Protein AF-A0A327KZZ5-F1 (afdb_monomer_lite)

Secondary structure (DSSP, 8-state):
-EEEE--GGGHHHHHHHHHHHTT----S----EEEEE--HHHHHHHHH-TTSS--SS-EEEEEE-SSS-EEEEEEE-TTT-EEEEEEEEEEEE--TTS--EEEEEEEE-TTSSSS-SEEEEETTB--HHHHHHHHHTT-SSHHHHHHHH--STT-EEEEEEEE-

Foldseek 3Di:
DDDDEDAPVQVVQDLQLVCVLVVHDDPDHHQFKAKDFDDDVLVVQCVQAVQFAFDPDKDFYWDDYPDPDIDGSGIHGRRFKGKKKKKKAWAWDDDPPDDIKIKIKIAIDPNPDPDHRMFIDIPVRHRVVVCVVCVSNVDPDPQVVCCVAPVDHVDMGTIMMMGD

Sequence (164 aa):
MILSFSVPEMRPMIEAGLRQMRGEPGDVRVKRQTIRARGPIAERLLAWDPVGQTIPYDLSLWWKSRTAERAKLGDVPRAAVRVSPIEIWHTTVQDPGAPPRQILRIDGSRGWRAGDAMLFWSSRNRGAAFEAEVKADGFDTVAAFRDYFVPNPGDRFDGILYRW

Radius of gyration: 16.5 Å; chains: 1; bounding box: 37×34×48 Å

pLDDT: mean 82.48, std 9.01, range [51.62, 93.44]

Structure (mmCIF, N/CA/C/O backbone):
data_AF-A0A327KZZ5-F1
#
_entry.id   AF-A0A327KZZ5-F1
#
loop_
_atom_site.group_PDB
_atom_site.id
_atom_site.type_symbol
_atom_site.label_atom_id
_atom_site.label_alt_id
_atom_site.label_comp_id
_atom_site.label_asym_id
_atom_site.label_entity_id
_atom_site.label_seq_id
_atom_site.pdbx_PDB_ins_code
_atom_site.Cartn_x
_atom_site.Cartn_y
_atom_site.Cartn_z
_atom_site.occupancy
_atom_site.B_iso_or_equiv
_atom_site.auth_seq_id
_atom_site.auth_comp_id
_atom_site.auth_asym_id
_atom_site.auth_atom_id
_atom_site.pdbx_PDB_model_num
ATOM 1 N N . MET A 1 1 ? 8.339 -13.254 -8.719 1.00 51.88 1 MET A N 1
ATOM 2 C CA . MET A 1 1 ? 6.862 -13.135 -8.762 1.00 51.88 1 MET A CA 1
ATOM 3 C C . MET A 1 1 ? 6.427 -12.123 -7.717 1.00 51.88 1 MET A C 1
ATOM 5 O O . MET A 1 1 ? 6.493 -12.466 -6.545 1.00 51.88 1 MET A O 1
ATOM 9 N N . ILE A 1 2 ? 5.999 -10.915 -8.104 1.00 51.62 2 ILE A N 1
ATOM 10 C CA . ILE A 1 2 ? 5.352 -9.965 -7.182 1.00 51.62 2 ILE A CA 1
ATOM 11 C C . ILE A 1 2 ? 4.063 -9.419 -7.816 1.00 51.62 2 ILE A C 1
ATOM 13 O O . ILE A 1 2 ? 4.032 -8.451 -8.553 1.00 51.62 2 ILE A O 1
ATOM 17 N N . LEU A 1 3 ? 2.994 -10.171 -7.560 1.00 56.50 3 LEU A N 1
ATOM 18 C CA . LEU A 1 3 ? 1.704 -9.752 -7.018 1.00 56.50 3 LEU A CA 1
ATOM 19 C C . LEU A 1 3 ? 1.137 -8.323 -7.312 1.00 56.50 3 LEU A C 1
ATOM 21 O O . LEU A 1 3 ? 1.654 -7.313 -6.832 1.00 56.50 3 LEU A O 1
ATOM 25 N N . SER A 1 4 ? -0.101 -8.271 -7.807 1.00 54.94 4 SER A N 1
ATOM 26 C CA . SER A 1 4 ? -1.049 -7.150 -7.674 1.00 54.94 4 SER A CA 1
ATOM 27 C C . SER A 1 4 ? -2.407 -7.690 -7.223 1.00 54.94 4 SER A C 1
ATOM 29 O O . SER A 1 4 ? -2.928 -8.585 -7.872 1.00 54.94 4 SER A O 1
ATOM 31 N N . PHE A 1 5 ? -2.954 -7.184 -6.111 1.00 61.84 5 PHE A N 1
ATOM 32 C CA . PHE A 1 5 ? -4.365 -7.377 -5.759 1.00 61.84 5 PHE A CA 1
ATOM 33 C C . PHE A 1 5 ? -5.060 -6.084 -6.099 1.00 61.84 5 PHE A C 1
ATOM 35 O O . PHE A 1 5 ? -4.835 -5.074 -5.430 1.00 61.84 5 PHE A O 1
ATOM 42 N N . SER A 1 6 ? -5.867 -6.084 -7.142 1.00 61.91 6 SER A N 1
ATOM 43 C CA . SER A 1 6 ? -6.685 -4.919 -7.417 1.00 61.91 6 SER A CA 1
ATOM 44 C C . SER A 1 6 ? -7.965 -5.340 -8.119 1.00 61.91 6 SER A C 1
ATOM 46 O O . SER A 1 6 ? -8.013 -6.344 -8.830 1.00 61.91 6 SER A O 1
ATOM 48 N N . VAL A 1 7 ? -9.031 -4.610 -7.826 1.00 71.38 7 VAL A N 1
ATOM 49 C CA . VAL A 1 7 ? -10.318 -4.745 -8.507 1.00 71.38 7 VAL A CA 1
ATOM 50 C C . VAL A 1 7 ? -10.150 -4.355 -9.984 1.00 71.38 7 VAL A C 1
ATOM 52 O O . VAL A 1 7 ? -9.286 -3.518 -10.251 1.00 71.38 7 VAL A O 1
ATOM 55 N N . PRO A 1 8 ? -10.880 -4.967 -10.939 1.00 77.62 8 PRO A N 1
ATOM 56 C CA . PRO A 1 8 ? -10.712 -4.774 -12.392 1.00 77.62 8 PRO A CA 1
ATOM 57 C C . PRO A 1 8 ? -10.447 -3.333 -12.847 1.00 77.62 8 PRO A C 1
ATOM 59 O O . PRO A 1 8 ? -9.600 -3.091 -13.706 1.00 77.62 8 PRO A O 1
ATOM 62 N N . GLU A 1 9 ? -11.098 -2.374 -12.202 1.00 80.25 9 GLU A N 1
ATOM 63 C CA . GLU A 1 9 ? -11.049 -0.938 -12.470 1.00 80.25 9 GLU A CA 1
ATOM 64 C C . GLU A 1 9 ? -9.647 -0.336 -12.274 1.00 80.25 9 GLU A C 1
ATOM 66 O O . GLU A 1 9 ? -9.313 0.683 -12.874 1.00 80.25 9 GLU A O 1
ATOM 71 N N . MET A 1 10 ? -8.788 -0.965 -11.467 1.00 81.75 10 MET A N 1
ATOM 72 C CA . MET A 1 10 ? -7.422 -0.490 -11.233 1.00 81.75 10 MET A CA 1
ATOM 73 C C . MET A 1 10 ? -6.408 -0.978 -12.266 1.00 81.75 10 MET A C 1
ATOM 75 O O . MET A 1 10 ? -5.288 -0.462 -12.294 1.00 81.75 10 MET A O 1
ATOM 79 N N . ARG A 1 11 ? -6.758 -1.957 -13.110 1.00 84.44 11 ARG A N 1
ATOM 80 C CA . ARG A 1 11 ? -5.824 -2.514 -14.098 1.00 84.44 11 ARG A CA 1
ATOM 81 C C . ARG A 1 11 ? -5.240 -1.436 -15.023 1.00 84.44 11 ARG A C 1
ATOM 83 O O . ARG A 1 11 ? -4.010 -1.371 -15.095 1.00 84.44 11 ARG A O 1
ATOM 90 N N . PRO A 1 12 ? -6.043 -0.539 -15.631 1.00 86.62 12 PRO A N 1
ATOM 91 C CA . PRO A 1 12 ? -5.506 0.503 -16.506 1.00 86.62 12 PRO A CA 1
ATOM 92 C C . PRO A 1 12 ? -4.557 1.465 -15.777 1.00 86.62 12 PRO A C 1
ATOM 94 O O . PRO A 1 12 ? -3.547 1.878 -16.339 1.00 86.62 12 PRO A O 1
ATOM 97 N N . MET A 1 13 ? -4.823 1.781 -14.502 1.00 87.81 13 MET A N 1
ATOM 98 C CA . MET A 1 13 ? -3.965 2.668 -13.699 1.00 87.81 13 MET A CA 1
ATOM 99 C C . MET A 1 13 ? -2.592 2.047 -13.411 1.00 87.81 13 MET A C 1
ATOM 101 O O . MET A 1 13 ? -1.588 2.761 -13.341 1.00 87.81 13 MET A O 1
ATOM 105 N N . ILE A 1 14 ? -2.536 0.725 -13.227 1.00 86.62 14 ILE A N 1
ATOM 106 C CA . ILE A 1 14 ? -1.279 -0.004 -13.015 1.00 86.62 14 ILE A CA 1
ATOM 107 C C . ILE A 1 14 ? -0.485 -0.092 -14.318 1.00 86.62 14 ILE A C 1
ATOM 109 O O . ILE A 1 14 ? 0.719 0.163 -14.323 1.00 86.62 14 ILE A O 1
ATOM 113 N N . GLU A 1 15 ? -1.152 -0.423 -15.425 1.00 87.56 15 GLU A N 1
ATOM 114 C CA . GLU A 1 15 ? -0.530 -0.471 -16.752 1.00 87.56 15 GLU A CA 1
ATOM 115 C C . GLU A 1 15 ? 0.033 0.906 -17.144 1.00 87.56 15 GLU A C 1
ATOM 117 O O . GLU A 1 15 ? 1.183 1.000 -17.574 1.00 87.56 15 GLU A O 1
ATOM 122 N N . ALA A 1 16 ? -0.711 1.988 -16.891 1.00 88.81 16 ALA A N 1
ATOM 123 C CA . ALA A 1 16 ? -0.229 3.356 -17.082 1.00 88.81 16 ALA A CA 1
ATOM 124 C C . ALA A 1 16 ? 0.986 3.680 -16.191 1.00 88.81 16 ALA A C 1
ATOM 126 O O . ALA A 1 16 ? 1.953 4.277 -16.662 1.00 88.81 16 ALA A O 1
ATOM 127 N N . GLY A 1 17 ? 0.990 3.229 -14.929 1.00 87.75 17 GLY A N 1
ATOM 128 C CA . GLY A 1 17 ? 2.141 3.374 -14.032 1.00 87.75 17 GLY A CA 1
ATOM 129 C C . GLY A 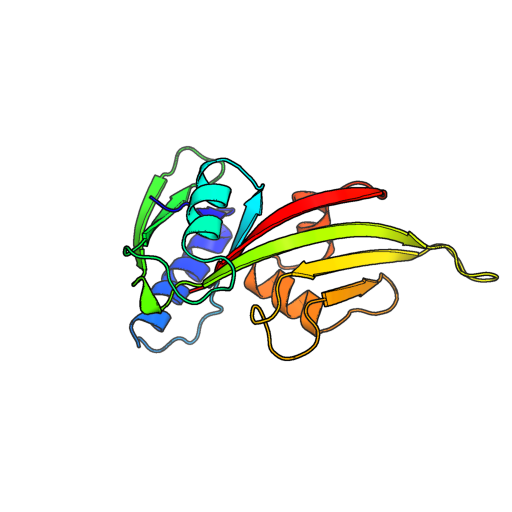1 17 ? 3.405 2.690 -14.560 1.00 87.75 17 GLY A C 1
ATOM 130 O O . GLY A 1 17 ? 4.485 3.278 -14.516 1.00 87.75 17 GLY A O 1
ATOM 131 N N . LEU A 1 18 ? 3.274 1.483 -15.123 1.00 87.38 18 LEU A N 1
ATOM 132 C CA . LEU A 1 18 ? 4.388 0.763 -15.750 1.00 87.38 18 LEU A CA 1
ATOM 133 C C . LEU A 1 18 ? 4.922 1.470 -17.001 1.00 87.38 18 LEU A C 1
ATOM 135 O O . LEU A 1 18 ? 6.136 1.544 -17.181 1.00 87.38 18 LEU A O 1
ATOM 139 N N . ARG A 1 19 ? 4.035 1.983 -17.860 1.00 89.06 19 ARG A N 1
ATOM 140 C CA . ARG A 1 19 ? 4.421 2.751 -19.055 1.00 89.06 19 ARG A CA 1
ATOM 141 C C . ARG A 1 19 ? 5.179 4.018 -18.669 1.00 89.06 19 ARG A C 1
ATOM 143 O O . ARG A 1 19 ? 6.263 4.278 -19.184 1.00 89.06 19 ARG A O 1
ATOM 150 N N . GLN A 1 20 ? 4.669 4.754 -17.684 1.00 88.69 20 GLN A N 1
ATOM 151 C CA . GLN A 1 20 ? 5.310 5.978 -17.217 1.00 88.69 20 GLN A CA 1
ATOM 152 C C . GLN A 1 20 ? 6.678 5.722 -16.571 1.00 88.69 20 GLN A C 1
ATOM 154 O O . GLN A 1 20 ? 7.614 6.485 -16.795 1.00 88.69 20 GLN A O 1
ATOM 159 N N . MET A 1 21 ? 6.832 4.628 -15.818 1.00 86.69 21 MET A N 1
ATOM 160 C CA . MET A 1 21 ? 8.133 4.196 -15.288 1.00 86.69 21 MET A CA 1
ATOM 161 C C . MET A 1 21 ? 9.163 3.949 -16.408 1.00 86.69 21 MET A C 1
ATOM 163 O O . MET A 1 21 ? 10.357 4.146 -16.202 1.00 86.69 21 MET A O 1
ATOM 167 N N . ARG A 1 22 ? 8.713 3.557 -17.607 1.00 86.94 22 ARG A N 1
ATOM 168 C CA . ARG A 1 22 ? 9.559 3.369 -18.800 1.00 86.94 22 ARG A CA 1
ATOM 169 C C . ARG A 1 22 ? 9.815 4.662 -19.583 1.00 86.94 22 ARG A C 1
ATOM 171 O O . ARG A 1 22 ? 10.439 4.610 -20.637 1.00 86.94 22 ARG A O 1
ATOM 178 N N . GLY A 1 23 ? 9.356 5.806 -19.078 1.00 87.38 23 GLY A N 1
ATOM 179 C CA . GLY A 1 23 ? 9.533 7.110 -19.716 1.00 87.38 23 GLY A CA 1
ATOM 180 C C . GLY A 1 23 ? 8.477 7.445 -20.769 1.00 87.38 23 GLY A C 1
ATOM 181 O O . GLY A 1 23 ? 8.633 8.433 -21.481 1.00 87.38 23 GLY A O 1
ATOM 182 N N . GLU A 1 24 ? 7.401 6.661 -20.877 1.00 89.19 24 GLU A N 1
ATOM 183 C CA . GLU A 1 24 ? 6.292 7.016 -21.760 1.00 89.19 24 GLU A CA 1
ATOM 184 C C . GLU A 1 24 ? 5.480 8.186 -21.167 1.00 89.19 24 GLU A C 1
ATOM 186 O O . GLU A 1 24 ? 5.257 8.232 -19.950 1.00 89.19 24 GLU A O 1
ATOM 191 N N . PRO A 1 25 ? 5.017 9.138 -21.998 1.00 81.25 25 PRO A N 1
ATOM 192 C CA . PRO A 1 25 ? 4.159 10.225 -21.541 1.00 81.25 25 PRO A CA 1
ATOM 193 C C . PRO A 1 25 ? 2.840 9.679 -20.982 1.00 81.25 25 PRO A C 1
ATOM 195 O O . PRO A 1 25 ? 2.301 8.689 -21.478 1.00 81.25 25 PRO A O 1
ATOM 198 N N . GLY A 1 26 ? 2.325 10.334 -19.940 1.00 75.69 26 GLY A N 1
ATOM 199 C CA . GLY A 1 26 ? 1.107 9.915 -19.253 1.00 75.69 26 GLY A CA 1
ATOM 200 C C . GLY A 1 26 ? 0.207 11.095 -18.910 1.00 75.69 26 GLY A C 1
ATOM 201 O O . GLY A 1 26 ? 0.608 12.000 -18.183 1.00 75.69 26 GLY A O 1
ATOM 202 N N . ASP A 1 27 ? -1.016 11.038 -19.422 1.00 74.94 27 ASP A N 1
ATOM 203 C CA . ASP A 1 27 ? -2.163 11.915 -19.163 1.00 74.94 27 ASP A CA 1
ATOM 204 C C . ASP A 1 27 ? -3.195 11.268 -18.215 1.00 74.94 27 ASP A C 1
ATOM 206 O O . ASP A 1 27 ? -4.187 11.887 -17.830 1.00 74.94 27 ASP A O 1
ATOM 210 N N . VAL A 1 28 ? -2.943 10.026 -17.791 1.00 80.00 28 VAL A N 1
ATOM 211 C CA . VAL A 1 28 ? -3.851 9.223 -16.963 1.00 80.00 28 VAL A CA 1
ATOM 212 C C . VAL A 1 28 ? -3.337 9.113 -15.526 1.00 80.00 28 VAL A C 1
ATOM 214 O O . VAL A 1 28 ? -2.134 9.048 -15.271 1.00 80.00 28 VAL A O 1
ATOM 217 N N . ARG A 1 29 ? -4.263 9.035 -14.561 1.00 83.38 29 ARG A N 1
ATOM 218 C CA . ARG A 1 29 ? -3.965 8.657 -13.169 1.00 83.38 29 ARG A CA 1
ATOM 219 C C . ARG A 1 29 ? -3.230 7.311 -13.132 1.00 83.38 29 ARG A C 1
ATOM 221 O O . ARG A 1 29 ? -3.685 6.334 -13.721 1.00 83.38 29 ARG A O 1
ATOM 228 N N . VAL A 1 30 ? -2.141 7.244 -12.368 1.00 87.56 30 VAL A N 1
ATOM 229 C CA . VAL A 1 30 ? -1.311 6.037 -12.239 1.00 87.56 30 VAL A CA 1
ATOM 230 C C . VAL A 1 30 ? -1.336 5.461 -10.827 1.00 87.56 30 VAL A C 1
ATOM 232 O O . VAL A 1 30 ? -1.336 6.199 -9.842 1.00 87.56 30 VAL A O 1
ATOM 235 N N . LYS A 1 31 ? -1.299 4.129 -10.732 1.00 86.50 31 LYS A N 1
ATOM 236 C CA . LYS A 1 31 ? -1.056 3.387 -9.488 1.00 86.50 31 LYS A CA 1
ATOM 237 C C . LYS A 1 31 ? 0.356 2.813 -9.537 1.00 86.50 31 LYS A C 1
ATOM 239 O O . LYS A 1 31 ? 0.673 2.002 -10.402 1.00 86.50 31 LYS A O 1
ATOM 244 N N . ARG A 1 32 ? 1.190 3.250 -8.595 1.00 84.94 32 ARG A N 1
ATOM 245 C CA . ARG A 1 32 ? 2.628 2.933 -8.512 1.00 84.94 32 ARG A CA 1
ATOM 246 C C . ARG A 1 32 ? 3.025 2.228 -7.224 1.00 84.94 32 ARG A C 1
ATOM 248 O O . ARG A 1 32 ? 4.199 2.110 -6.893 1.00 84.94 32 ARG A O 1
ATOM 255 N N . GLN A 1 33 ? 2.032 1.826 -6.445 1.00 85.38 33 GLN A N 1
ATOM 256 C CA . GLN A 1 33 ? 2.272 1.204 -5.163 1.00 85.38 33 GLN A CA 1
ATOM 257 C C . GLN A 1 33 ? 1.191 0.204 -4.794 1.00 85.38 33 GLN A C 1
ATOM 259 O O . GLN A 1 33 ? 0.079 0.253 -5.325 1.00 85.38 33 GLN A O 1
ATOM 264 N N . THR A 1 34 ? 1.530 -0.712 -3.892 1.00 83.75 34 THR A N 1
ATOM 265 C CA . THR A 1 34 ? 0.590 -1.666 -3.302 1.00 83.75 34 THR A CA 1
ATOM 266 C C . THR A 1 34 ? 0.959 -1.982 -1.860 1.00 83.75 34 THR A C 1
ATOM 268 O O . THR A 1 34 ? 2.133 -2.183 -1.551 1.00 83.75 34 THR A O 1
ATOM 271 N N . ILE A 1 35 ? -0.046 -2.067 -0.991 1.00 85.62 35 ILE A N 1
ATOM 272 C CA . ILE A 1 35 ? 0.109 -2.546 0.385 1.00 85.62 35 ILE A CA 1
ATOM 273 C C . ILE A 1 35 ? -0.209 -4.041 0.469 1.00 85.62 35 ILE A C 1
ATOM 275 O O . ILE A 1 35 ? -1.154 -4.534 -0.153 1.00 85.62 35 ILE A O 1
ATOM 279 N N . ARG A 1 36 ? 0.579 -4.779 1.257 1.00 82.75 36 ARG A N 1
ATOM 280 C CA . ARG A 1 36 ? 0.363 -6.204 1.532 1.00 82.75 36 ARG A CA 1
ATOM 281 C C . ARG A 1 36 ? 0.515 -6.558 2.985 1.00 82.75 36 ARG A C 1
ATOM 283 O O . ARG A 1 36 ? 1.375 -6.007 3.653 1.00 82.75 36 ARG A O 1
ATOM 290 N N . ALA A 1 37 ? -0.252 -7.560 3.406 1.00 86.19 37 ALA A N 1
ATOM 291 C CA . ALA A 1 37 ? -0.079 -8.173 4.710 1.00 86.19 37 ALA A CA 1
ATOM 292 C C . ALA A 1 37 ? 1.330 -8.758 4.822 1.00 86.19 37 ALA A C 1
ATOM 294 O O . ALA A 1 37 ? 1.870 -9.321 3.857 1.00 86.19 37 ALA A O 1
ATOM 295 N N . ARG A 1 38 ? 1.911 -8.619 6.009 1.00 86.69 38 ARG A N 1
ATOM 296 C CA . ARG A 1 38 ? 3.204 -9.202 6.334 1.00 86.69 38 ARG A CA 1
ATOM 297 C C . ARG A 1 38 ? 3.114 -10.736 6.307 1.00 86.69 38 ARG A C 1
ATOM 299 O O . ARG A 1 38 ? 2.097 -11.329 6.653 1.00 86.69 38 ARG A O 1
ATOM 306 N N . GLY A 1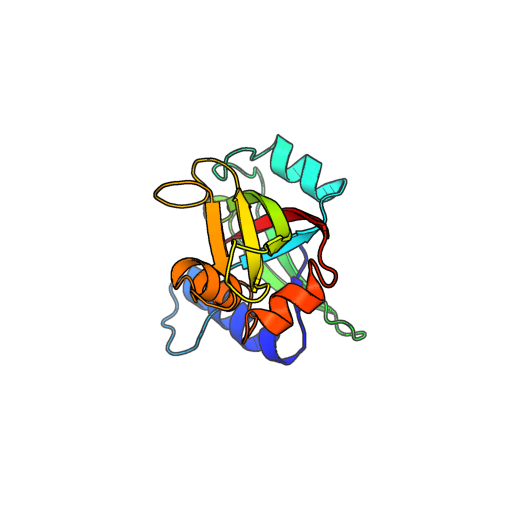 39 ? 4.164 -11.390 5.823 1.00 85.44 39 GLY A N 1
ATOM 307 C CA . GLY A 1 39 ? 4.217 -12.838 5.610 1.00 85.44 39 GLY A CA 1
ATOM 308 C C . GLY A 1 39 ? 5.578 -13.278 5.062 1.00 85.44 39 GLY A C 1
ATOM 309 O O . GLY A 1 39 ? 6.439 -12.430 4.840 1.00 85.44 39 GLY A O 1
ATOM 310 N N . PRO A 1 40 ? 5.803 -14.573 4.771 1.00 84.75 40 PRO A N 1
ATOM 311 C CA . PRO A 1 40 ? 7.148 -15.085 4.474 1.00 84.75 40 PRO A CA 1
ATOM 312 C C . PRO A 1 40 ? 7.852 -14.402 3.291 1.00 84.75 40 PRO A C 1
ATOM 314 O O . PRO A 1 40 ? 9.056 -14.161 3.325 1.00 84.75 40 PRO A O 1
ATOM 317 N N . ILE A 1 41 ? 7.105 -14.054 2.237 1.00 78.69 41 ILE A N 1
ATOM 318 C CA . ILE A 1 41 ? 7.649 -13.310 1.089 1.00 78.69 41 ILE A CA 1
ATOM 319 C C . ILE A 1 41 ? 7.989 -11.868 1.488 1.00 78.69 41 ILE A C 1
ATOM 321 O O . ILE A 1 41 ? 9.027 -11.356 1.074 1.00 78.69 41 ILE A O 1
ATOM 325 N N . ALA A 1 42 ? 7.139 -11.232 2.300 1.00 81.31 42 ALA A N 1
ATOM 326 C CA . ALA A 1 42 ? 7.364 -9.883 2.804 1.00 81.31 42 ALA A CA 1
ATOM 327 C C . ALA A 1 42 ? 8.627 -9.814 3.672 1.00 81.31 42 ALA A C 1
ATOM 329 O O . ALA A 1 42 ? 9.466 -8.956 3.427 1.00 81.31 42 ALA A O 1
ATOM 330 N N . GLU A 1 43 ? 8.811 -10.760 4.600 1.00 85.12 43 GLU A N 1
ATOM 331 C CA . GLU A 1 43 ? 10.020 -10.840 5.436 1.00 85.12 43 GLU A CA 1
ATOM 332 C C . GLU A 1 43 ? 11.280 -10.976 4.597 1.00 85.12 43 GLU A C 1
ATOM 334 O O . GLU A 1 43 ? 12.265 -10.285 4.833 1.00 85.12 43 GLU A O 1
ATOM 339 N N . ARG A 1 44 ? 11.250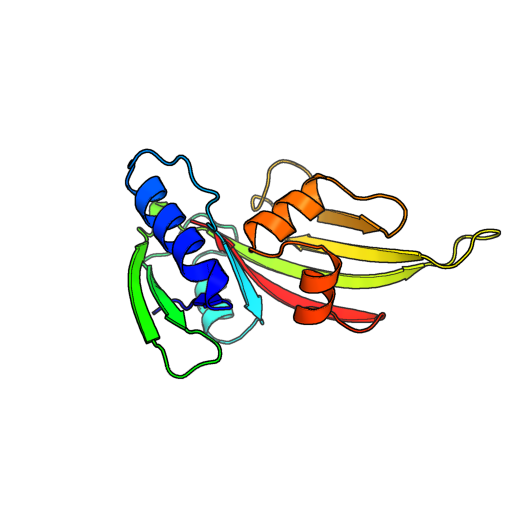 -11.842 3.576 1.00 82.19 44 ARG A N 1
ATOM 340 C CA . ARG A 1 44 ? 12.396 -12.001 2.681 1.00 82.19 44 ARG A CA 1
ATOM 341 C C . ARG A 1 44 ? 12.735 -10.685 1.995 1.00 82.19 44 ARG A C 1
ATOM 343 O O . ARG A 1 44 ? 13.904 -10.340 1.925 1.00 82.19 44 ARG A O 1
ATOM 350 N N . LEU A 1 45 ? 11.739 -9.962 1.491 1.00 79.94 45 LEU A N 1
ATOM 351 C CA . LEU A 1 45 ? 11.961 -8.690 0.801 1.00 79.94 45 LEU A CA 1
ATOM 352 C C . LEU A 1 45 ? 12.474 -7.608 1.750 1.00 79.94 45 LEU A C 1
ATOM 354 O O . LEU A 1 45 ? 13.402 -6.904 1.380 1.00 79.94 45 LEU A O 1
ATOM 358 N N . LEU A 1 46 ? 11.949 -7.535 2.975 1.00 81.50 46 LEU A N 1
ATOM 359 C CA . LEU A 1 46 ? 12.449 -6.629 4.011 1.00 81.50 46 LEU A CA 1
ATOM 360 C C . LEU A 1 46 ? 13.862 -6.982 4.485 1.00 81.50 4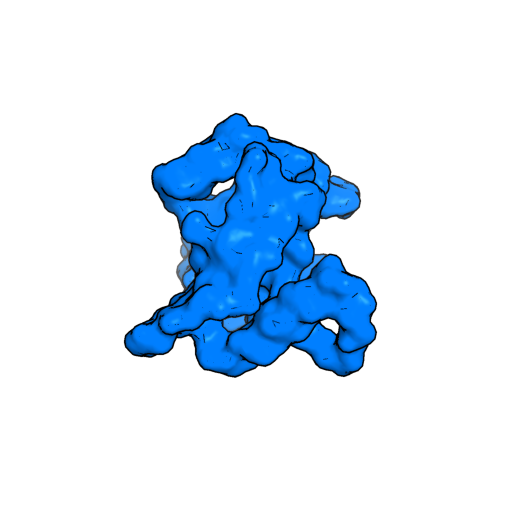6 LEU A C 1
ATOM 362 O O . LEU A 1 46 ? 14.630 -6.085 4.801 1.00 81.50 46 LEU A O 1
ATOM 366 N N . ALA A 1 47 ? 14.229 -8.263 4.532 1.00 82.31 47 ALA A N 1
ATOM 367 C CA . ALA A 1 47 ? 15.586 -8.673 4.891 1.00 82.31 47 ALA A CA 1
ATOM 368 C C . ALA A 1 47 ? 16.615 -8.226 3.840 1.00 82.31 47 ALA A C 1
ATOM 370 O O . ALA A 1 47 ? 17.743 -7.886 4.186 1.00 82.31 47 ALA A O 1
ATOM 371 N N . TRP A 1 48 ? 16.221 -8.214 2.564 1.00 77.75 48 TRP A N 1
ATOM 372 C CA . TRP A 1 48 ? 17.046 -7.668 1.484 1.00 77.75 48 TRP A CA 1
ATOM 373 C C . TRP A 1 48 ? 17.028 -6.144 1.452 1.00 77.75 48 TRP A C 1
ATOM 375 O O . TRP A 1 48 ? 18.048 -5.526 1.157 1.00 77.75 48 TRP A O 1
ATOM 385 N N . ASP A 1 49 ? 15.873 -5.559 1.757 1.00 72.00 49 ASP A N 1
ATOM 386 C CA . ASP A 1 49 ? 15.632 -4.138 1.625 1.00 72.00 49 ASP A CA 1
ATOM 387 C C . ASP A 1 49 ? 14.876 -3.537 2.828 1.00 72.00 49 ASP A C 1
ATOM 389 O O . ASP A 1 49 ? 13.694 -3.193 2.722 1.00 72.00 49 ASP A O 1
ATOM 393 N N . PRO A 1 50 ? 15.530 -3.396 3.994 1.00 64.94 50 PRO A N 1
ATOM 394 C CA . PRO A 1 50 ? 14.858 -2.942 5.213 1.00 64.94 50 PRO A CA 1
ATOM 395 C C . PRO A 1 50 ? 14.508 -1.444 5.185 1.00 64.94 50 PRO A C 1
ATOM 397 O O . PRO A 1 50 ? 13.702 -0.981 5.995 1.00 64.94 50 PRO A O 1
ATOM 400 N N . VAL A 1 51 ? 15.117 -0.680 4.270 1.00 65.19 51 VAL A N 1
ATOM 401 C CA . VAL A 1 51 ? 15.029 0.791 4.191 1.00 65.19 51 VAL A CA 1
ATOM 402 C C . VAL A 1 51 ? 14.600 1.315 2.815 1.00 65.19 51 VAL A C 1
ATOM 404 O O . VAL A 1 51 ? 14.637 2.523 2.594 1.00 65.19 51 VAL A O 1
ATOM 407 N N . GLY A 1 52 ? 14.186 0.446 1.888 1.00 64.50 52 GLY A N 1
ATOM 408 C CA . GLY A 1 52 ? 13.759 0.857 0.551 1.00 64.50 52 GLY A CA 1
ATOM 409 C C . GLY A 1 52 ? 14.915 1.401 -0.297 1.00 64.50 52 GLY A C 1
ATOM 410 O O . GLY A 1 52 ? 14.897 2.552 -0.708 1.00 64.50 52 GLY A O 1
ATOM 411 N N . GLN A 1 53 ? 15.965 0.633 -0.530 1.00 63.69 53 GLN A N 1
ATOM 412 C CA . GLN A 1 53 ? 17.142 0.997 -1.309 1.00 63.69 53 GLN A CA 1
ATOM 413 C C . GLN A 1 53 ? 17.654 -0.144 -2.195 1.00 63.69 53 GLN A C 1
ATOM 415 O O . GLN A 1 53 ? 18.192 0.146 -3.263 1.00 63.69 53 GLN A O 1
ATOM 420 N N . THR A 1 54 ? 17.501 -1.418 -1.812 1.00 64.75 54 THR A N 1
ATOM 421 C CA . THR A 1 54 ? 18.193 -2.520 -2.504 1.00 64.75 54 THR A CA 1
ATOM 422 C C . THR A 1 54 ? 17.418 -3.835 -2.511 1.00 64.75 54 THR A C 1
ATOM 424 O O . THR A 1 54 ? 17.616 -4.684 -1.648 1.00 64.75 54 THR A O 1
ATOM 427 N N . ILE A 1 55 ? 16.622 -4.089 -3.552 1.00 75.31 55 ILE A N 1
ATOM 428 C CA . ILE A 1 55 ? 16.259 -5.473 -3.892 1.00 75.31 55 ILE A CA 1
ATOM 429 C C . ILE A 1 55 ? 17.247 -6.036 -4.934 1.00 75.31 55 ILE A C 1
ATOM 431 O O . ILE A 1 55 ? 17.664 -5.312 -5.840 1.00 75.31 55 ILE A O 1
ATOM 435 N N . PRO A 1 56 ? 17.666 -7.314 -4.849 1.00 75.19 56 PRO A N 1
ATOM 436 C CA . PRO A 1 56 ? 18.741 -7.816 -5.707 1.00 75.19 56 PRO A CA 1
ATOM 437 C C . PRO A 1 56 ? 18.282 -8.238 -7.111 1.00 75.19 56 PRO A C 1
ATOM 439 O O . PRO A 1 56 ? 19.121 -8.493 -7.976 1.00 75.19 56 PRO A O 1
ATOM 442 N N . TYR A 1 57 ? 16.977 -8.296 -7.371 1.00 79.25 57 TYR A N 1
ATOM 443 C CA . TYR A 1 57 ? 16.401 -8.834 -8.605 1.00 79.25 57 TYR A CA 1
ATOM 444 C C . TYR A 1 57 ? 15.225 -7.997 -9.097 1.00 79.25 57 TYR A C 1
ATOM 446 O O . TYR A 1 57 ? 14.494 -7.406 -8.302 1.00 79.25 57 TYR A O 1
ATOM 454 N N . ASP A 1 58 ? 15.035 -7.978 -10.414 1.00 85.00 58 ASP A N 1
ATOM 455 C CA . ASP A 1 58 ? 13.858 -7.369 -11.026 1.00 85.00 58 ASP A CA 1
ATOM 456 C C . ASP A 1 58 ? 12.595 -8.132 -10.619 1.00 85.00 58 ASP A C 1
ATOM 458 O O . ASP A 1 58 ? 12.604 -9.347 -10.374 1.00 85.00 58 ASP A O 1
ATOM 462 N N . LEU A 1 59 ? 11.481 -7.412 -10.538 1.00 81.25 59 LEU A N 1
ATOM 463 C CA . LEU A 1 59 ? 10.209 -7.972 -10.109 1.00 81.25 59 LEU A CA 1
ATOM 464 C C . LEU A 1 59 ? 9.228 -8.050 -11.266 1.00 81.25 59 LEU A C 1
ATOM 466 O O . LEU A 1 59 ? 8.841 -7.034 -11.825 1.00 81.25 59 LEU A O 1
ATOM 470 N N . SER A 1 60 ? 8.711 -9.240 -11.556 1.00 84.44 60 SER A N 1
ATOM 471 C CA . SER A 1 60 ? 7.537 -9.351 -12.424 1.00 84.44 60 SER A CA 1
ATOM 472 C C . SER A 1 60 ? 6.274 -8.914 -11.689 1.00 84.44 60 SER A C 1
ATOM 474 O O . SER A 1 60 ? 5.908 -9.557 -10.694 1.00 84.44 60 SER A O 1
ATOM 476 N N . LEU A 1 61 ? 5.595 -7.897 -12.222 1.00 82.38 61 LEU A N 1
ATOM 477 C CA . LEU A 1 61 ? 4.282 -7.439 -11.787 1.00 82.38 61 LEU A CA 1
ATOM 478 C C . LEU A 1 61 ? 3.186 -8.278 -12.447 1.00 82.38 61 LEU A C 1
ATOM 480 O O . LEU A 1 61 ? 3.087 -8.364 -13.674 1.00 82.38 61 LEU A O 1
ATOM 484 N N . TRP A 1 62 ? 2.355 -8.900 -11.617 1.00 81.50 62 TRP A N 1
ATOM 485 C CA . TRP A 1 62 ? 1.250 -9.749 -12.062 1.00 81.50 62 TRP A CA 1
ATOM 486 C C . TRP A 1 62 ? -0.082 -9.163 -11.632 1.00 81.50 62 TRP A C 1
ATOM 488 O O . TRP A 1 62 ? -0.296 -8.944 -10.446 1.00 81.50 62 TRP A O 1
ATOM 498 N N . TRP A 1 63 ? -1.002 -8.992 -12.571 1.00 77.31 63 TRP A N 1
ATOM 499 C CA . TRP A 1 63 ? -2.408 -8.777 -12.279 1.00 77.31 63 TRP A CA 1
ATOM 500 C C . TRP A 1 63 ? -3.009 -10.029 -11.640 1.00 77.31 63 TRP A C 1
ATOM 502 O O . TRP A 1 63 ? -2.909 -11.122 -12.202 1.00 77.31 63 TRP A O 1
ATOM 512 N N . LYS A 1 64 ? -3.633 -9.867 -10.475 1.00 70.44 64 LYS A N 1
ATOM 513 C CA . LYS A 1 64 ? -4.447 -10.889 -9.819 1.00 70.44 64 LYS A CA 1
ATOM 514 C C . LYS A 1 64 ? -5.688 -10.197 -9.262 1.00 70.44 64 LYS A C 1
ATOM 516 O O . LYS A 1 64 ? -5.656 -9.598 -8.186 1.00 70.44 64 LYS A O 1
ATOM 521 N N . SER A 1 65 ? -6.779 -10.245 -10.015 1.00 61.97 65 SER A N 1
ATOM 522 C CA . SER A 1 65 ? -8.069 -9.786 -9.507 1.00 61.97 65 SER A CA 1
ATOM 523 C C . SER A 1 65 ? -8.610 -10.790 -8.479 1.00 61.97 65 SER A C 1
ATOM 525 O O . SER A 1 65 ? -8.089 -11.895 -8.301 1.00 61.97 65 SER A O 1
ATOM 527 N N . ARG A 1 66 ? -9.701 -10.422 -7.802 1.00 62.22 66 ARG A N 1
ATOM 528 C CA . ARG A 1 66 ? -10.521 -11.384 -7.045 1.00 62.22 66 ARG A CA 1
ATOM 529 C C . ARG A 1 66 ? -11.271 -12.378 -7.961 1.00 62.22 66 ARG A C 1
ATOM 531 O O . ARG A 1 66 ? -11.985 -13.230 -7.448 1.00 62.22 66 ARG A O 1
ATOM 538 N N . THR A 1 67 ? -11.117 -12.279 -9.287 1.00 61.25 67 THR A N 1
ATOM 539 C CA . THR A 1 67 ? -11.673 -1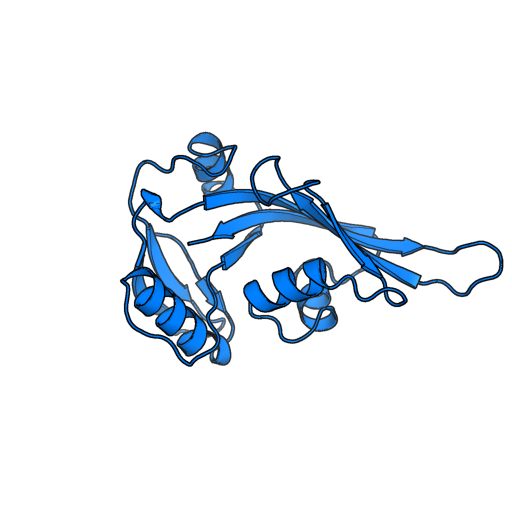3.200 -10.294 1.00 61.25 67 THR A CA 1
ATOM 540 C C . THR A 1 67 ? -10.584 -14.156 -10.817 1.00 61.25 67 THR A C 1
ATOM 542 O O . THR A 1 67 ? -9.446 -14.138 -10.349 1.00 61.25 67 THR A O 1
ATOM 545 N N . ALA A 1 68 ? -10.916 -15.042 -11.765 1.00 63.06 68 ALA A N 1
ATOM 546 C CA . ALA A 1 68 ? -9.972 -16.027 -12.312 1.00 63.06 68 ALA A CA 1
ATOM 547 C C . ALA A 1 68 ? -8.842 -15.413 -13.168 1.00 63.06 68 ALA A C 1
ATOM 549 O O . ALA A 1 68 ? -7.890 -16.106 -13.528 1.00 63.06 68 ALA A O 1
ATOM 550 N N . GLU A 1 69 ? -8.924 -14.122 -13.491 1.00 66.56 69 GLU A N 1
ATOM 551 C CA . GLU A 1 69 ? -7.980 -13.456 -14.379 1.00 66.56 69 GLU A CA 1
ATOM 552 C C . GLU A 1 69 ? -6.612 -13.261 -13.723 1.00 66.56 69 GLU A C 1
ATOM 554 O O . GLU A 1 69 ? -6.452 -12.593 -12.695 1.00 66.56 69 GLU A O 1
ATOM 559 N N . ARG A 1 70 ? -5.591 -13.827 -14.367 1.00 75.69 70 ARG A N 1
ATOM 560 C CA . ARG A 1 70 ? -4.187 -13.618 -14.022 1.00 75.69 70 ARG A CA 1
ATOM 561 C C . ARG A 1 70 ? -3.418 -13.268 -15.281 1.00 75.69 70 ARG A C 1
ATOM 563 O O . ARG A 1 70 ? -3.453 -14.020 -16.248 1.00 75.69 70 ARG A O 1
ATOM 570 N N . ALA A 1 71 ? -2.701 -12.153 -15.250 1.00 82.88 71 ALA A N 1
ATOM 571 C CA . ALA A 1 71 ? -1.890 -11.707 -16.376 1.00 82.88 71 ALA A CA 1
ATOM 572 C C . ALA A 1 71 ? -0.570 -11.122 -15.878 1.00 82.88 71 ALA A C 1
ATOM 574 O O . ALA A 1 71 ? -0.546 -10.379 -14.898 1.00 82.88 71 ALA A O 1
ATOM 575 N N . LYS A 1 72 ? 0.540 -11.432 -16.552 1.00 85.88 72 LYS A N 1
ATOM 576 C CA . LYS A 1 72 ? 1.797 -10.713 -16.327 1.00 85.88 72 LYS A CA 1
ATOM 577 C C . LYS A 1 72 ? 1.664 -9.343 -16.992 1.00 85.88 72 LYS A C 1
ATOM 579 O O . LYS A 1 72 ? 1.470 -9.282 -18.199 1.00 85.88 72 LYS A O 1
ATOM 584 N N . LEU A 1 73 ? 1.759 -8.268 -16.212 1.00 83.62 73 LEU A N 1
ATOM 585 C CA . LEU A 1 73 ? 1.659 -6.897 -16.729 1.00 83.62 73 LEU A CA 1
ATOM 586 C C . LEU A 1 73 ? 3.016 -6.358 -17.193 1.00 83.62 73 LEU A C 1
ATOM 588 O O . LEU A 1 73 ? 3.088 -5.523 -18.087 1.00 83.62 73 LEU A O 1
ATOM 592 N N . GLY A 1 74 ? 4.107 -6.846 -16.604 1.00 85.38 74 GLY A N 1
ATOM 593 C CA . GLY A 1 74 ? 5.456 -6.459 -16.995 1.00 85.38 74 GLY A CA 1
ATOM 594 C C . GLY A 1 74 ? 6.479 -6.760 -15.914 1.00 85.38 74 GLY A C 1
ATOM 595 O O . GLY A 1 74 ? 6.156 -7.366 -14.894 1.00 85.38 74 GLY A O 1
ATOM 596 N N . ASP A 1 75 ? 7.713 -6.333 -16.152 1.00 86.38 75 ASP A N 1
ATOM 597 C CA . ASP A 1 75 ? 8.792 -6.373 -15.170 1.00 86.38 75 ASP A CA 1
ATOM 598 C C . ASP A 1 75 ? 9.108 -4.951 -14.679 1.00 86.38 75 ASP A C 1
ATOM 600 O O . ASP A 1 75 ? 9.020 -3.980 -15.439 1.00 86.38 75 ASP A O 1
ATOM 604 N N . VAL A 1 76 ? 9.426 -4.851 -13.392 1.00 85.88 76 VAL A N 1
ATOM 605 C CA . VAL A 1 76 ? 9.812 -3.641 -12.672 1.00 85.88 76 VAL A CA 1
ATOM 606 C C . VAL A 1 76 ? 11.298 -3.762 -12.335 1.00 85.88 76 VAL A C 1
ATOM 608 O O . VAL A 1 76 ? 11.668 -4.690 -11.601 1.00 85.88 76 VAL A O 1
ATOM 611 N N . PRO A 1 77 ? 12.155 -2.864 -12.853 1.00 86.00 77 PRO A N 1
ATOM 612 C CA . PRO A 1 77 ? 13.581 -2.894 -12.569 1.00 86.00 77 PRO A CA 1
ATOM 613 C C . PRO A 1 77 ? 13.847 -2.765 -11.074 1.00 86.00 77 PRO A C 1
ATOM 615 O O . PRO A 1 77 ? 13.280 -1.897 -10.409 1.00 86.00 77 PRO A O 1
ATOM 618 N N . ARG A 1 78 ? 14.773 -3.564 -10.549 1.00 82.62 78 ARG A N 1
ATOM 619 C CA . ARG A 1 78 ? 15.148 -3.560 -9.128 1.00 82.62 78 ARG A CA 1
ATOM 620 C C . ARG A 1 78 ? 15.511 -2.182 -8.579 1.00 82.62 78 ARG A C 1
ATOM 622 O O . ARG A 1 78 ? 15.214 -1.880 -7.431 1.00 82.62 78 ARG A O 1
ATOM 629 N N . ALA A 1 79 ? 16.103 -1.332 -9.418 1.00 80.69 79 ALA A N 1
ATOM 630 C CA . ALA A 1 79 ? 16.495 0.027 -9.056 1.00 80.69 79 ALA A CA 1
ATOM 631 C C . ALA A 1 79 ? 15.297 0.960 -8.794 1.00 80.69 79 ALA A C 1
ATOM 633 O O . ALA A 1 79 ? 15.431 1.905 -8.015 1.00 80.69 79 ALA A O 1
ATOM 634 N N . ALA A 1 80 ? 14.138 0.690 -9.406 1.00 80.81 80 ALA A N 1
ATOM 635 C CA . ALA A 1 80 ? 12.907 1.458 -9.215 1.00 80.81 80 ALA A CA 1
ATOM 636 C C . ALA A 1 80 ? 12.120 1.004 -7.976 1.00 80.81 80 A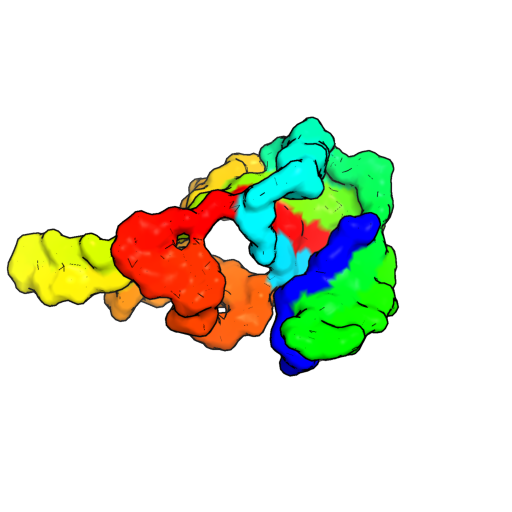LA A C 1
ATOM 638 O O . ALA A 1 80 ? 11.317 1.760 -7.440 1.00 80.81 80 ALA A O 1
ATOM 639 N N . VAL A 1 81 ? 12.362 -0.215 -7.490 1.00 81.50 81 VAL A N 1
ATOM 640 C CA . VAL A 1 81 ? 11.551 -0.796 -6.421 1.00 81.50 81 VAL A CA 1
ATOM 641 C C . VAL A 1 81 ? 11.974 -0.286 -5.058 1.00 81.50 81 VAL A C 1
ATOM 643 O O . VAL A 1 81 ? 13.157 -0.203 -4.731 1.00 81.50 81 VAL A O 1
ATOM 646 N N . ARG A 1 82 ? 10.973 0.009 -4.237 1.00 82.50 82 ARG A N 1
ATOM 647 C CA . ARG A 1 82 ? 11.123 0.346 -2.828 1.00 82.50 82 ARG A CA 1
ATOM 648 C C . ARG A 1 82 ? 10.168 -0.508 -2.011 1.00 82.50 82 ARG A C 1
ATOM 650 O O . ARG A 1 82 ? 8.986 -0.602 -2.352 1.00 82.50 82 ARG A O 1
ATOM 657 N N . VAL A 1 83 ? 10.679 -1.125 -0.949 1.00 83.19 83 VAL A N 1
ATOM 658 C CA . VAL A 1 83 ? 9.872 -1.865 0.025 1.00 83.19 83 VAL A CA 1
ATOM 659 C C . VAL A 1 83 ? 10.025 -1.203 1.384 1.00 83.19 83 VAL A C 1
ATOM 661 O O . VAL A 1 83 ? 11.127 -0.849 1.792 1.00 83.19 83 VAL A O 1
ATOM 664 N N . SER A 1 84 ? 8.917 -0.992 2.083 1.00 86.62 84 SER A N 1
ATOM 665 C CA . SER A 1 84 ? 8.939 -0.405 3.421 1.00 86.62 84 SER A CA 1
ATOM 666 C C . SER A 1 84 ? 7.979 -1.156 4.331 1.00 86.62 84 SER A C 1
ATOM 668 O O . SER A 1 84 ? 6.843 -1.405 3.918 1.00 86.62 84 SER A O 1
ATOM 670 N N . PRO A 1 85 ? 8.393 -1.528 5.554 1.00 87.81 85 PRO A N 1
ATOM 671 C CA . PRO A 1 85 ? 7.449 -2.005 6.546 1.00 87.81 85 PRO A CA 1
ATOM 672 C C . PRO A 1 85 ? 6.528 -0.848 6.915 1.00 87.81 85 PRO A C 1
ATOM 674 O O . PRO A 1 85 ? 6.987 0.284 7.096 1.00 87.81 85 PRO A O 1
ATOM 677 N N . ILE A 1 86 ? 5.237 -1.142 6.990 1.00 90.12 86 ILE A N 1
ATOM 678 C CA . ILE A 1 86 ? 4.229 -0.187 7.419 1.00 90.12 86 ILE A CA 1
ATOM 679 C C . ILE A 1 86 ? 3.291 -0.824 8.432 1.00 90.12 86 ILE A C 1
ATOM 681 O O . ILE A 1 86 ? 3.108 -2.042 8.470 1.00 90.12 86 ILE A O 1
ATOM 685 N N . GLU A 1 87 ? 2.646 0.030 9.201 1.00 92.19 87 GLU A N 1
ATOM 686 C CA . GLU A 1 87 ? 1.674 -0.356 10.201 1.00 92.19 87 GLU A CA 1
ATOM 687 C C . GLU A 1 87 ? 0.480 0.581 10.106 1.00 92.19 87 GLU A C 1
ATOM 689 O O . GLU A 1 87 ? 0.639 1.799 10.166 1.00 92.19 87 GLU A O 1
ATOM 694 N N . ILE A 1 88 ? -0.714 0.027 9.918 1.00 93.06 88 ILE A N 1
ATOM 695 C CA . ILE A 1 88 ? -1.949 0.803 9.802 1.00 93.06 88 ILE A CA 1
ATOM 696 C C . ILE A 1 88 ? -2.781 0.567 11.054 1.00 93.06 88 ILE A C 1
ATOM 698 O O . ILE A 1 88 ? -3.051 -0.575 11.420 1.00 93.06 88 ILE A O 1
ATOM 702 N N . TRP A 1 89 ? -3.209 1.655 11.682 1.00 92.88 89 TRP A N 1
ATOM 703 C CA . TRP A 1 89 ? -4.036 1.646 12.880 1.00 92.88 89 TRP A CA 1
ATOM 704 C C . TRP A 1 89 ? -5.355 2.326 12.590 1.00 92.88 89 TRP A C 1
ATOM 706 O O . TRP A 1 89 ? -5.371 3.424 12.026 1.00 92.88 89 TRP A O 1
ATOM 716 N N . HIS A 1 90 ? -6.440 1.723 13.061 1.00 92.44 90 HIS A N 1
ATOM 717 C CA . HIS A 1 90 ? -7.752 2.347 13.117 1.00 92.44 90 HIS A CA 1
ATOM 718 C C . HIS A 1 90 ? -8.214 2.412 14.566 1.00 92.44 90 HIS A C 1
ATOM 720 O O . HIS A 1 90 ? -8.295 1.398 15.248 1.00 92.44 90 HIS A O 1
ATOM 726 N N . THR A 1 91 ? -8.525 3.606 15.063 1.00 91.44 91 THR A N 1
ATOM 727 C CA . THR A 1 91 ? -9.024 3.774 16.432 1.00 91.44 91 THR A CA 1
ATOM 728 C C . THR A 1 91 ? -10.095 4.853 16.518 1.00 91.44 91 THR A C 1
ATOM 730 O O . THR A 1 91 ? -10.274 5.656 15.601 1.00 91.44 91 THR A O 1
ATOM 733 N N . THR A 1 92 ? -10.818 4.867 17.634 1.00 91.62 92 THR A N 1
ATOM 734 C CA . THR A 1 92 ? -11.761 5.928 17.987 1.00 91.62 92 THR A CA 1
ATOM 735 C C . THR A 1 92 ? -11.232 6.675 19.201 1.00 91.62 92 THR A C 1
ATOM 737 O O . THR A 1 92 ? -10.897 6.065 20.211 1.00 91.62 92 THR A O 1
ATOM 740 N N . VAL A 1 93 ? -11.174 8.001 19.106 1.00 90.44 93 VAL A N 1
ATOM 741 C CA . VAL A 1 93 ? -10.760 8.875 20.208 1.00 90.44 93 VAL A CA 1
ATOM 742 C C . VAL A 1 93 ? -11.939 9.722 20.655 1.00 90.44 93 VAL A C 1
ATOM 744 O O . VAL A 1 93 ? -12.677 10.265 19.829 1.00 90.44 93 VAL A O 1
ATOM 747 N N . GLN A 1 94 ? -12.101 9.832 21.971 1.00 90.69 94 GLN A N 1
ATOM 748 C CA . GLN A 1 94 ? -13.084 10.689 22.617 1.00 90.69 94 GLN A CA 1
ATOM 749 C C . GLN A 1 94 ? -12.352 11.797 23.372 1.00 90.69 94 GLN A C 1
ATOM 751 O O . GLN A 1 94 ? -11.805 11.577 24.450 1.00 90.69 94 GLN A O 1
ATOM 756 N N . ASP A 1 95 ? -12.338 12.989 22.781 1.00 87.75 95 ASP A N 1
ATOM 757 C CA . ASP A 1 95 ? -11.814 14.182 23.438 1.00 87.75 95 ASP A CA 1
ATOM 758 C C . ASP A 1 95 ? -12.863 14.708 24.446 1.00 87.75 95 ASP A C 1
ATOM 760 O O . ASP A 1 95 ? -14.064 14.668 24.143 1.00 87.75 95 ASP A O 1
ATOM 764 N N . PRO A 1 96 ? -12.464 15.216 25.628 1.00 90.19 96 PRO A N 1
ATOM 765 C CA . PRO A 1 96 ? -13.403 15.792 26.588 1.00 90.19 96 PRO A CA 1
ATOM 766 C C . PRO A 1 96 ? -14.280 16.876 25.950 1.00 90.19 96 PRO A C 1
ATOM 768 O O . PRO A 1 96 ? -13.780 17.805 25.319 1.00 90.19 96 PRO A O 1
ATOM 771 N N . GLY A 1 97 ? -15.600 16.755 26.108 1.00 90.38 97 GLY A N 1
ATOM 772 C CA . GLY A 1 97 ? -16.563 17.727 25.578 1.00 90.38 97 GLY A CA 1
ATOM 773 C C . GLY A 1 97 ? -16.815 17.656 24.067 1.00 90.38 97 GLY A C 1
ATOM 774 O O . GLY A 1 97 ? -17.542 18.499 23.547 1.00 90.38 97 GLY A O 1
ATOM 775 N N . ALA A 1 98 ? -16.272 16.666 23.350 1.00 88.44 98 ALA A N 1
ATOM 776 C CA . ALA A 1 98 ? -16.531 16.479 21.925 1.00 88.44 98 ALA A CA 1
ATOM 777 C C . ALA A 1 98 ? -17.080 15.074 21.620 1.00 88.44 98 ALA A C 1
ATOM 779 O O . ALA A 1 98 ? -16.776 14.121 22.339 1.00 88.44 98 ALA A O 1
ATOM 780 N N . PRO A 1 99 ? -17.853 14.901 20.527 1.00 88.81 99 PRO A N 1
ATOM 781 C CA . PRO A 1 99 ? -18.267 13.565 20.116 1.00 88.81 99 PRO A CA 1
ATOM 782 C C . PRO A 1 99 ? -17.046 12.702 19.745 1.00 88.81 99 PRO A C 1
ATOM 784 O O . PRO A 1 99 ? -16.009 13.254 19.355 1.00 88.81 99 PRO A O 1
ATOM 787 N N . PRO A 1 100 ? -17.139 11.365 19.819 1.00 90.12 100 PRO A N 1
ATOM 788 C CA . PRO A 1 100 ? -16.070 10.482 19.367 1.00 90.12 100 PRO A CA 1
ATOM 789 C C . PRO A 1 100 ? -15.698 10.729 17.899 1.00 90.12 100 PRO A C 1
ATOM 791 O O . PRO A 1 100 ? -16.543 11.095 17.076 1.00 90.12 100 PRO A O 1
ATOM 794 N N . ARG A 1 101 ? -14.427 10.520 17.552 1.00 89.69 101 ARG A N 1
ATOM 795 C CA . ARG A 1 101 ? -13.939 10.610 16.171 1.00 89.69 101 ARG A CA 1
ATOM 796 C C . ARG A 1 101 ? -13.071 9.420 15.805 1.00 89.69 101 ARG A C 1
ATOM 798 O O . ARG A 1 101 ? -12.286 8.944 16.620 1.00 89.69 101 ARG A O 1
ATOM 805 N N . GLN A 1 102 ? -13.189 8.987 14.554 1.00 89.81 102 GLN A N 1
ATOM 806 C CA . GLN A 1 102 ? -12.312 7.971 13.989 1.00 89.81 102 GLN A CA 1
ATOM 807 C C . GLN A 1 102 ? -10.980 8.594 13.598 1.00 89.81 102 GLN A C 1
ATOM 809 O O . GLN A 1 102 ? -10.927 9.713 13.075 1.00 89.81 102 GLN A O 1
ATOM 814 N N . ILE A 1 103 ? -9.922 7.839 13.842 1.00 92.19 103 ILE A N 1
ATOM 815 C CA . ILE A 1 103 ? -8.552 8.165 13.492 1.00 92.19 103 ILE A CA 1
ATOM 816 C C . ILE A 1 103 ? -7.964 6.981 12.739 1.00 92.19 103 ILE A C 1
ATOM 818 O O . ILE A 1 103 ? -8.133 5.830 13.145 1.00 92.19 103 ILE A O 1
ATOM 822 N N . LEU A 1 104 ? -7.241 7.295 11.670 1.00 93.44 104 LEU A N 1
ATOM 823 C CA . LEU A 1 104 ? -6.378 6.362 10.971 1.00 93.44 104 LEU A CA 1
ATOM 824 C C . LEU A 1 104 ? -4.950 6.884 11.000 1.00 93.44 104 LEU A C 1
ATOM 826 O O . LEU A 1 104 ? -4.700 8.073 10.787 1.00 93.44 104 LEU A O 1
ATOM 830 N N . ARG A 1 105 ? -4.011 5.981 11.243 1.00 92.56 105 ARG A N 1
ATOM 831 C CA . ARG A 1 105 ? -2.584 6.284 11.250 1.00 92.56 105 ARG A CA 1
ATOM 832 C C . ARG A 1 105 ? -1.849 5.232 10.436 1.00 92.56 105 ARG A C 1
ATOM 834 O O . ARG A 1 105 ? -2.151 4.052 10.575 1.00 92.56 105 ARG A O 1
ATOM 841 N N . ILE A 1 106 ? -0.924 5.665 9.584 1.00 91.94 106 ILE A N 1
ATOM 842 C CA . ILE A 1 106 ? 0.016 4.775 8.898 1.00 91.94 106 ILE A CA 1
ATOM 843 C C . ILE A 1 106 ? 1.413 5.150 9.354 1.00 91.94 106 ILE A C 1
ATOM 845 O O . ILE A 1 106 ? 1.885 6.241 9.038 1.00 91.94 106 ILE A O 1
ATOM 849 N N . ASP A 1 107 ? 2.069 4.247 10.059 1.00 91.06 107 ASP A N 1
ATOM 850 C CA . ASP A 1 107 ? 3.487 4.355 10.366 1.00 91.06 107 ASP A CA 1
ATOM 851 C C . ASP A 1 107 ? 4.296 3.608 9.321 1.00 91.06 107 ASP A C 1
ATOM 853 O O . ASP A 1 107 ? 3.854 2.587 8.800 1.00 91.06 107 ASP A O 1
ATOM 857 N N . GLY A 1 108 ? 5.498 4.086 9.030 1.00 87.50 108 GLY A N 1
ATOM 858 C CA . GLY A 1 108 ? 6.457 3.304 8.264 1.00 87.50 108 GLY A CA 1
ATOM 859 C C . GLY A 1 108 ? 7.892 3.598 8.660 1.00 87.50 108 GLY A C 1
ATOM 860 O O . GLY A 1 108 ? 8.163 4.315 9.624 1.00 87.50 108 GLY A O 1
ATOM 861 N N . SER A 1 109 ? 8.835 3.017 7.927 1.00 79.81 109 SER A N 1
ATOM 862 C CA . SER A 1 109 ? 10.257 3.207 8.205 1.00 79.81 109 SER A CA 1
ATOM 863 C C . SER A 1 109 ? 10.770 4.581 7.763 1.00 79.81 109 SER A C 1
ATOM 865 O O . SER A 1 109 ? 10.249 5.233 6.852 1.00 79.81 109 SER A O 1
ATOM 867 N N . ARG A 1 110 ? 11.858 5.026 8.402 1.00 72.94 110 ARG A N 1
ATOM 868 C CA . ARG A 1 110 ? 12.599 6.217 7.973 1.00 72.94 110 ARG A CA 1
ATOM 869 C C . ARG A 1 110 ? 13.092 6.019 6.536 1.00 72.94 110 ARG A C 1
ATOM 871 O O . ARG A 1 110 ? 13.694 4.996 6.233 1.00 72.94 110 ARG A O 1
ATOM 878 N N . GLY A 1 111 ? 12.859 7.007 5.673 1.00 70.88 111 GLY A N 1
ATOM 879 C CA . GLY A 1 111 ? 13.240 6.950 4.256 1.00 70.88 111 GLY A CA 1
ATOM 880 C C . GLY A 1 111 ? 12.129 6.480 3.314 1.00 70.88 111 GLY A C 1
ATOM 881 O O . GLY A 1 111 ? 12.235 6.716 2.114 1.00 70.88 111 GLY A O 1
ATOM 882 N N . TRP A 1 112 ? 11.026 5.925 3.832 1.00 76.50 112 TRP A N 1
ATOM 883 C CA . TRP A 1 112 ? 9.842 5.631 3.014 1.00 76.50 112 TRP A CA 1
ATOM 884 C C . TRP A 1 112 ? 9.249 6.907 2.375 1.00 76.50 112 TRP A C 1
ATOM 886 O O . TRP A 1 112 ? 8.809 6.906 1.220 1.00 76.50 112 TRP A O 1
ATOM 896 N N . ARG A 1 113 ? 9.276 8.024 3.110 1.00 75.38 113 ARG A N 1
ATOM 897 C CA . ARG A 1 113 ? 8.865 9.349 2.633 1.00 75.38 113 ARG A CA 1
ATOM 898 C C . ARG A 1 113 ? 9.749 10.449 3.215 1.00 75.38 113 ARG A C 1
ATOM 900 O O . ARG A 1 113 ? 10.439 10.235 4.210 1.00 75.38 113 ARG A O 1
ATOM 907 N N . ALA A 1 114 ? 9.685 11.635 2.615 1.00 67.56 114 ALA A N 1
ATOM 908 C CA . ALA A 1 114 ? 10.284 12.836 3.183 1.00 67.56 114 ALA A CA 1
ATOM 909 C C . ALA A 1 114 ? 9.522 13.276 4.451 1.00 67.56 114 ALA A C 1
ATOM 911 O O . ALA A 1 114 ? 8.289 13.282 4.469 1.00 67.56 114 ALA A O 1
ATOM 912 N N . GLY A 1 115 ? 10.256 13.654 5.500 1.00 69.75 115 GLY A N 1
ATOM 913 C CA . GLY A 1 115 ? 9.699 14.063 6.796 1.00 69.75 115 GLY A CA 1
ATOM 914 C C . GLY A 1 115 ? 9.439 12.899 7.758 1.00 69.75 115 GLY A C 1
ATOM 915 O O . GLY A 1 115 ? 10.049 11.836 7.643 1.00 69.75 115 GLY A O 1
ATOM 916 N N . ASP A 1 116 ? 8.544 13.114 8.725 1.00 61.31 116 ASP A N 1
ATOM 917 C CA . ASP A 1 116 ? 8.239 12.124 9.764 1.00 61.31 116 ASP A CA 1
ATOM 918 C C . ASP A 1 116 ? 7.528 10.914 9.167 1.00 61.31 116 ASP A C 1
ATOM 920 O O . ASP A 1 116 ? 6.596 11.071 8.387 1.00 61.31 116 ASP A O 1
ATOM 924 N N . ALA A 1 117 ? 7.948 9.701 9.512 1.00 78.19 117 ALA A N 1
ATOM 925 C CA . ALA A 1 117 ? 7.453 8.455 8.928 1.00 78.19 117 ALA A CA 1
ATOM 926 C C . ALA A 1 117 ? 6.063 8.037 9.468 1.00 78.19 117 ALA A C 1
ATOM 928 O O . ALA A 1 117 ? 5.857 6.892 9.854 1.00 78.19 117 ALA A O 1
ATOM 929 N N . MET A 1 118 ? 5.118 8.984 9.523 1.00 88.31 118 MET A N 1
ATOM 930 C CA . MET A 1 118 ? 3.759 8.791 10.037 1.00 88.31 118 MET A CA 1
ATOM 931 C C . MET A 1 118 ? 2.737 9.636 9.260 1.00 88.31 118 MET A C 1
ATOM 933 O O . MET A 1 118 ? 2.856 10.861 9.153 1.00 88.31 118 MET A O 1
ATOM 937 N N . LEU A 1 119 ? 1.742 8.996 8.642 1.00 88.94 119 LEU A N 1
ATOM 938 C CA . LEU A 1 119 ? 0.555 9.636 8.064 1.00 88.94 119 LEU A CA 1
ATOM 939 C C . LEU A 1 119 ? -0.581 9.584 9.077 1.00 88.94 119 LEU A C 1
ATOM 941 O O . LEU A 1 119 ? -0.811 8.548 9.695 1.00 88.94 119 LEU A O 1
ATOM 945 N N . PHE A 1 120 ? -1.344 10.667 9.166 1.00 90.44 120 PHE A N 1
ATOM 946 C CA . PHE A 1 120 ? -2.496 10.757 10.048 1.00 90.44 120 PHE A CA 1
ATOM 947 C C . PHE A 1 120 ? -3.720 11.265 9.295 1.00 90.44 120 PHE A C 1
ATOM 949 O O . PHE A 1 120 ? -3.640 12.229 8.531 1.00 90.44 120 PHE A O 1
ATOM 956 N N . TRP A 1 121 ? -4.857 10.645 9.576 1.00 93.12 121 TRP A N 1
ATOM 957 C CA . TRP A 1 121 ? -6.176 11.070 9.143 1.00 93.12 121 TRP A CA 1
ATOM 958 C C . TRP A 1 121 ? -7.147 10.994 10.320 1.00 93.12 121 TRP A C 1
ATOM 960 O O . TRP A 1 121 ? -7.059 10.106 11.165 1.00 93.12 121 TRP A O 1
ATOM 970 N N . SER A 1 122 ? -8.118 11.902 10.367 1.00 89.56 122 SER A N 1
ATOM 971 C CA . SER A 1 122 ? -9.277 11.754 11.246 1.00 89.56 122 SER A CA 1
ATOM 972 C C . SER A 1 122 ? -10.548 12.210 10.547 1.00 89.56 122 SER A C 1
ATOM 974 O O . SER A 1 122 ? -10.498 13.048 9.647 1.00 89.56 122 SER A O 1
ATOM 976 N N . SER A 1 123 ? -11.709 11.771 11.029 1.00 85.06 123 SER A N 1
ATOM 977 C CA . SER A 1 123 ? -12.999 12.209 10.471 1.00 85.06 123 SER A CA 1
ATOM 978 C C . SER A 1 123 ? -13.237 13.728 10.547 1.00 85.06 123 SER A C 1
ATOM 980 O O . SER A 1 123 ? -14.138 14.238 9.887 1.00 85.06 123 SER A O 1
ATOM 982 N N . ARG A 1 124 ? -12.419 14.465 11.315 1.00 84.88 124 ARG A N 1
ATOM 983 C CA . ARG A 1 124 ? -12.436 15.936 11.415 1.00 84.88 124 ARG A CA 1
ATOM 984 C C . ARG A 1 124 ? -11.280 16.636 10.702 1.00 84.88 124 ARG A C 1
ATOM 986 O O . ARG A 1 124 ? -11.351 17.837 10.476 1.00 84.88 124 ARG A O 1
ATOM 993 N N . ASN A 1 125 ? -10.210 15.916 10.380 1.00 84.31 125 ASN A N 1
ATOM 994 C CA . ASN A 1 125 ? -9.040 16.444 9.689 1.00 84.31 125 ASN A CA 1
ATOM 995 C C . ASN A 1 125 ? -8.640 15.456 8.598 1.00 84.31 125 ASN A C 1
ATOM 997 O O . ASN A 1 125 ? -8.085 14.393 8.881 1.00 84.31 125 ASN A O 1
ATOM 1001 N N . ARG A 1 126 ? -8.915 15.860 7.358 1.00 75.88 126 ARG A N 1
ATOM 1002 C CA . ARG A 1 126 ? -8.740 15.045 6.160 1.00 75.88 126 ARG A CA 1
ATOM 1003 C C . ARG A 1 126 ? -7.297 14.659 5.852 1.00 75.88 126 ARG A C 1
ATOM 1005 O O . ARG A 1 126 ? -7.113 13.759 5.054 1.00 75.88 126 ARG A O 1
ATOM 1012 N N . GLY A 1 127 ? -6.282 15.280 6.461 1.00 83.19 127 GLY A N 1
ATOM 1013 C CA . GLY A 1 127 ? -4.885 14.848 6.320 1.00 83.19 127 GLY A CA 1
ATOM 1014 C C . GLY A 1 127 ? -4.463 14.612 4.863 1.00 83.19 127 GLY A C 1
ATOM 1015 O O . GLY A 1 127 ? -4.314 13.470 4.444 1.00 83.19 127 GLY A O 1
ATOM 1016 N N . ALA A 1 128 ? -4.258 15.678 4.082 1.00 87.06 128 ALA A N 1
ATOM 1017 C CA . ALA A 1 128 ? -4.057 15.596 2.626 1.00 87.06 128 ALA A CA 1
ATOM 1018 C C . ALA A 1 128 ? -2.975 14.589 2.180 1.00 87.06 128 ALA A C 1
ATOM 1020 O O . ALA A 1 128 ? -3.141 13.911 1.169 1.00 87.06 128 ALA A O 1
ATOM 1021 N N . ALA A 1 129 ? -1.889 14.449 2.948 1.00 87.88 129 ALA A N 1
ATOM 1022 C CA . ALA A 1 129 ? -0.852 13.454 2.677 1.00 87.88 129 ALA A CA 1
ATOM 1023 C C . ALA A 1 129 ? -1.366 12.008 2.820 1.00 87.88 129 ALA A C 1
ATOM 1025 O O . ALA A 1 129 ? -1.000 11.148 2.025 1.00 87.88 129 ALA A O 1
ATOM 1026 N N . PHE A 1 130 ? -2.231 11.739 3.804 1.00 90.50 130 PHE A N 1
ATOM 1027 C CA . PHE A 1 130 ? -2.857 10.429 3.990 1.00 90.50 130 PHE A CA 1
ATOM 1028 C C . PHE A 1 130 ? -3.780 10.113 2.814 1.00 90.50 130 PHE A C 1
ATOM 1030 O O . PHE A 1 130 ? -3.696 9.039 2.230 1.00 90.50 130 PHE A O 1
ATOM 1037 N N . GLU A 1 131 ? -4.630 11.064 2.420 1.00 90.62 131 GLU A N 1
ATOM 1038 C CA . GLU A 1 131 ? -5.514 10.895 1.261 1.00 90.62 131 GLU A CA 1
ATOM 1039 C C . GLU A 1 131 ? -4.735 10.686 -0.044 1.00 90.62 131 GLU A C 1
ATOM 1041 O O . GLU A 1 131 ? -5.147 9.885 -0.883 1.00 90.62 131 GLU A O 1
ATOM 1046 N N . ALA A 1 132 ? -3.601 11.370 -0.219 1.00 88.19 132 ALA A N 1
ATOM 1047 C CA . ALA A 1 132 ? -2.715 11.152 -1.358 1.00 88.19 132 ALA A CA 1
ATOM 1048 C C . ALA A 1 132 ? -2.136 9.728 -1.364 1.00 88.19 132 ALA A C 1
ATOM 1050 O O . ALA A 1 132 ? -2.124 9.086 -2.413 1.00 88.19 132 ALA A O 1
ATOM 1051 N N . GLU A 1 133 ? -1.728 9.210 -0.203 1.00 88.44 133 GLU A N 1
ATOM 1052 C CA . GLU A 1 133 ? -1.225 7.839 -0.071 1.00 88.44 133 GLU A CA 1
ATOM 1053 C C . GLU A 1 133 ? -2.315 6.799 -0.374 1.00 88.44 133 GLU A C 1
ATOM 1055 O O . GLU A 1 133 ? -2.095 5.867 -1.147 1.00 88.44 133 GLU A O 1
ATOM 1060 N N . VAL A 1 134 ? -3.527 7.005 0.148 1.00 88.94 134 VAL A N 1
ATOM 1061 C CA . VAL A 1 134 ? -4.710 6.178 -0.142 1.00 88.94 134 VAL A CA 1
ATOM 1062 C C . VAL A 1 134 ? -5.007 6.147 -1.643 1.00 88.94 134 VAL A C 1
ATOM 1064 O O . VAL A 1 134 ? -5.217 5.080 -2.227 1.00 88.94 134 VAL A O 1
ATOM 1067 N N . LYS A 1 135 ? -4.970 7.316 -2.295 1.00 87.12 135 LYS A N 1
ATOM 1068 C CA . LYS A 1 135 ? -5.182 7.437 -3.742 1.00 87.12 135 LYS A CA 1
ATOM 1069 C C . LYS A 1 135 ? -4.079 6.779 -4.555 1.00 87.12 135 LYS A C 1
ATOM 1071 O O . LYS A 1 135 ? -4.389 6.199 -5.599 1.00 87.12 135 LYS A O 1
ATOM 1076 N N . ALA A 1 136 ? -2.828 6.864 -4.105 1.00 85.00 136 ALA A N 1
ATOM 1077 C CA . ALA A 1 136 ? -1.694 6.192 -4.727 1.00 85.00 136 ALA A CA 1
ATOM 1078 C C . ALA A 1 136 ? -1.798 4.666 -4.576 1.00 85.00 136 ALA A C 1
ATOM 1080 O O . ALA A 1 136 ? -1.421 3.934 -5.493 1.00 85.00 136 ALA A O 1
ATOM 1081 N N . ASP A 1 137 ? -2.402 4.180 -3.485 1.00 84.00 137 ASP A N 1
ATOM 1082 C CA . ASP A 1 137 ? -2.802 2.779 -3.335 1.00 84.00 137 ASP A CA 1
ATOM 1083 C C . ASP A 1 137 ? -4.109 2.430 -4.081 1.00 84.00 137 ASP A C 1
ATOM 1085 O O . ASP A 1 137 ? -4.607 1.311 -3.998 1.00 84.00 137 ASP A O 1
ATOM 1089 N N . GLY A 1 138 ? -4.616 3.325 -4.930 1.00 82.31 138 GLY A N 1
ATOM 1090 C CA . GLY A 1 138 ? -5.700 3.052 -5.875 1.00 82.31 138 GLY A CA 1
ATOM 1091 C C . GLY A 1 138 ? -7.108 3.197 -5.308 1.00 82.31 138 GLY A C 1
ATOM 1092 O O . GLY A 1 138 ? -8.062 3.054 -6.060 1.00 82.31 138 GLY A O 1
ATOM 1093 N N . PHE A 1 139 ? -7.264 3.515 -4.025 1.00 85.88 139 PHE A N 1
ATOM 1094 C CA . PHE A 1 139 ? -8.579 3.715 -3.425 1.00 85.88 139 PHE A CA 1
ATOM 1095 C C . PHE A 1 139 ? -9.102 5.124 -3.717 1.00 85.88 139 PHE A C 1
ATOM 1097 O O . PHE A 1 139 ? -8.345 6.097 -3.746 1.00 85.88 139 PHE A O 1
ATOM 1104 N N . ASP A 1 140 ? -10.412 5.247 -3.916 1.00 86.00 140 ASP A N 1
ATOM 1105 C CA . ASP A 1 140 ? -11.047 6.545 -4.175 1.00 86.00 140 ASP A CA 1
ATOM 1106 C C . ASP A 1 140 ? -11.415 7.290 -2.890 1.00 86.00 140 ASP A C 1
ATOM 1108 O O . ASP A 1 140 ? -11.523 8.517 -2.888 1.00 86.00 140 ASP A O 1
ATOM 1112 N N . THR A 1 141 ? -11.575 6.564 -1.779 1.00 89.38 141 THR A N 1
ATOM 1113 C CA . THR A 1 141 ? -11.913 7.138 -0.475 1.00 89.38 141 THR A CA 1
ATOM 1114 C C . THR A 1 141 ? -11.122 6.486 0.653 1.00 89.38 141 THR A C 1
ATOM 1116 O O . THR A 1 141 ? -10.765 5.308 0.597 1.00 89.38 141 THR A O 1
ATOM 1119 N N . VAL A 1 142 ? -10.905 7.249 1.726 1.00 90.31 142 VAL A N 1
ATOM 1120 C CA . VAL A 1 142 ? -10.305 6.742 2.971 1.00 90.31 142 VAL A CA 1
ATOM 1121 C C . VAL A 1 142 ? -11.186 5.668 3.617 1.00 90.31 142 VAL A C 1
ATOM 1123 O O . VAL A 1 142 ? -10.661 4.731 4.207 1.00 90.31 142 VAL A O 1
ATOM 1126 N N . ALA A 1 143 ? -12.511 5.753 3.457 1.00 89.75 143 ALA A N 1
ATOM 1127 C CA . ALA A 1 143 ? -13.440 4.735 3.944 1.00 89.75 143 ALA A CA 1
ATOM 1128 C C . ALA A 1 143 ? -13.221 3.384 3.246 1.00 89.75 143 ALA A C 1
ATOM 1130 O O . ALA A 1 143 ? -13.045 2.380 3.924 1.00 89.75 143 ALA A O 1
ATOM 1131 N N . ALA A 1 144 ? -13.124 3.367 1.912 1.00 88.88 144 ALA A N 1
ATOM 1132 C CA . ALA A 1 144 ? -12.852 2.137 1.165 1.00 88.88 144 ALA A CA 1
ATOM 1133 C C . ALA A 1 144 ? -11.490 1.522 1.532 1.00 88.88 144 ALA A C 1
ATOM 1135 O O . ALA A 1 144 ? -11.366 0.305 1.640 1.00 88.88 144 ALA A O 1
ATOM 1136 N N . PHE A 1 145 ? -10.476 2.363 1.758 1.00 89.31 145 PHE A N 1
ATOM 1137 C CA . PHE A 1 145 ? -9.165 1.925 2.236 1.00 89.31 145 PHE A CA 1
ATOM 1138 C C . PHE A 1 145 ? -9.229 1.309 3.639 1.00 89.31 145 PHE A C 1
ATOM 1140 O O . PHE A 1 145 ? -8.729 0.205 3.855 1.00 89.31 145 PHE A O 1
ATOM 1147 N N . ARG A 1 146 ? -9.889 1.995 4.582 1.00 89.56 146 ARG A N 1
ATOM 1148 C CA . ARG A 1 146 ? -10.133 1.509 5.947 1.00 89.56 146 ARG A CA 1
ATOM 1149 C C . ARG A 1 146 ? -10.832 0.157 5.926 1.00 89.56 146 ARG A C 1
ATOM 1151 O O . ARG A 1 146 ? -10.333 -0.782 6.529 1.00 89.56 146 ARG A O 1
ATOM 1158 N N . ASP A 1 147 ? -11.947 0.054 5.210 1.00 87.69 147 ASP A N 1
ATOM 1159 C CA . ASP A 1 147 ? -12.789 -1.147 5.192 1.00 87.69 147 ASP A CA 1
ATOM 1160 C C . ASP A 1 147 ? -12.055 -2.363 4.611 1.00 87.69 147 ASP A C 1
ATOM 1162 O O . ASP A 1 147 ? -12.396 -3.504 4.916 1.00 87.69 147 ASP A O 1
ATOM 1166 N N . TYR A 1 148 ? -11.024 -2.128 3.794 1.00 84.56 148 TYR A N 1
ATOM 1167 C CA . TYR A 1 148 ? -10.208 -3.186 3.216 1.00 84.56 148 TYR A CA 1
ATOM 1168 C C . TYR A 1 148 ? -9.088 -3.673 4.147 1.00 84.56 148 TYR A C 1
ATOM 1170 O O . TYR A 1 148 ? -8.822 -4.874 4.187 1.00 84.56 148 TYR A O 1
ATOM 1178 N N . PHE A 1 149 ? -8.404 -2.765 4.855 1.00 85.25 149 PHE A N 1
ATOM 1179 C CA . PHE A 1 149 ? -7.194 -3.103 5.620 1.00 85.25 149 PHE A CA 1
ATOM 1180 C C . PHE A 1 149 ? -7.388 -3.140 7.143 1.00 85.25 149 PHE A C 1
ATOM 1182 O O . PHE A 1 149 ? -6.739 -3.950 7.797 1.00 85.25 149 PHE A O 1
ATOM 1189 N N . VAL A 1 150 ? -8.255 -2.291 7.706 1.00 86.94 150 VAL A N 1
ATOM 1190 C CA . VAL A 1 150 ? -8.493 -2.131 9.158 1.00 86.94 150 VAL A CA 1
ATOM 1191 C C . VAL A 1 150 ? -9.965 -1.765 9.442 1.00 86.94 150 VAL A C 1
ATOM 1193 O O . VAL A 1 150 ? -10.270 -0.643 9.862 1.00 86.94 150 VAL A O 1
ATOM 1196 N N . PRO A 1 151 ? -10.921 -2.671 9.167 1.00 81.69 151 PRO A N 1
ATOM 1197 C CA . PRO A 1 151 ? -12.345 -2.341 9.182 1.00 81.69 151 PRO A CA 1
ATOM 1198 C C . PRO A 1 151 ? -12.874 -1.978 10.576 1.00 81.69 151 PRO A C 1
ATOM 1200 O O . PRO A 1 151 ? -13.685 -1.054 10.685 1.00 81.69 151 PRO A O 1
ATOM 1203 N N . ASN A 1 152 ? -12.409 -2.634 11.647 1.00 87.31 152 ASN A N 1
ATOM 1204 C CA . ASN A 1 152 ? -12.933 -2.382 12.989 1.00 87.31 152 ASN A CA 1
ATOM 1205 C C . ASN A 1 152 ? -12.038 -1.415 13.779 1.00 87.31 152 ASN A C 1
ATOM 1207 O O . ASN A 1 152 ? -10.812 -1.458 13.664 1.00 87.31 152 ASN A O 1
ATOM 1211 N N . PRO A 1 153 ? -12.620 -0.533 14.611 1.00 85.56 153 PRO A N 1
ATOM 1212 C CA . PRO A 1 153 ? -11.846 0.237 15.576 1.00 85.56 153 PRO A CA 1
ATOM 1213 C C . PRO A 1 153 ? -11.089 -0.683 16.542 1.00 85.56 153 PRO A C 1
ATOM 1215 O O . PRO A 1 153 ? -11.673 -1.596 17.118 1.00 85.56 153 PRO A O 1
ATOM 1218 N N . GLY A 1 154 ? -9.804 -0.405 16.746 1.00 85.94 154 GLY A N 1
ATOM 1219 C CA . GLY A 1 154 ? -8.885 -1.234 17.526 1.00 85.94 154 GLY A CA 1
ATOM 1220 C C . GLY A 1 154 ? -8.057 -2.195 16.671 1.00 85.94 154 GLY A C 1
ATOM 1221 O O . GLY A 1 154 ? -7.052 -2.705 17.162 1.00 85.94 154 GLY A O 1
ATOM 1222 N N . ASP A 1 155 ? -8.424 -2.397 15.400 1.00 87.38 155 ASP A N 1
ATOM 1223 C CA . ASP A 1 155 ? -7.661 -3.247 14.492 1.00 87.38 155 ASP A CA 1
ATOM 1224 C C . ASP A 1 155 ? -6.322 -2.601 14.118 1.00 87.38 155 ASP A C 1
ATOM 1226 O O . ASP A 1 155 ? -6.184 -1.381 13.938 1.00 87.38 155 ASP A O 1
ATOM 1230 N N . ARG A 1 156 ? -5.336 -3.478 13.936 1.00 90.88 156 ARG A N 1
ATOM 1231 C CA . ARG A 1 156 ? -4.005 -3.156 13.442 1.00 90.88 156 ARG A CA 1
ATOM 1232 C C . ARG A 1 156 ? -3.684 -4.045 12.252 1.00 90.88 156 ARG A C 1
ATOM 1234 O O . ARG A 1 156 ? -3.922 -5.251 12.281 1.00 90.88 156 ARG A O 1
ATOM 1241 N N . PHE A 1 157 ? -3.102 -3.441 11.227 1.00 91.75 157 PHE A N 1
ATOM 1242 C CA . PHE A 1 157 ? -2.604 -4.145 10.059 1.00 91.75 157 PHE A CA 1
ATOM 1243 C C . PHE A 1 157 ? -1.104 -3.928 9.915 1.00 91.75 157 PHE A C 1
ATOM 1245 O O . PHE A 1 157 ? -0.647 -2.825 9.613 1.00 91.75 157 PHE A O 1
ATOM 1252 N N . ASP A 1 158 ? -0.350 -5.006 10.100 1.00 90.50 158 ASP A N 1
ATOM 1253 C CA . ASP A 1 158 ? 1.079 -5.045 9.829 1.00 90.50 158 ASP A CA 1
ATOM 1254 C C . ASP A 1 158 ? 1.309 -5.456 8.379 1.00 90.50 158 ASP A C 1
ATOM 1256 O O . ASP A 1 158 ? 0.904 -6.536 7.924 1.00 90.50 158 ASP A O 1
ATOM 1260 N N . GLY A 1 159 ? 1.986 -4.589 7.638 1.00 89.00 159 GLY A N 1
ATOM 1261 C CA . GLY A 1 159 ? 2.152 -4.779 6.218 1.00 89.00 159 GLY A CA 1
ATOM 1262 C C . GLY A 1 159 ? 3.478 -4.301 5.685 1.00 89.00 159 GLY A C 1
ATOM 1263 O O . GLY A 1 159 ? 4.373 -3.847 6.397 1.00 89.00 159 GLY A O 1
ATOM 1264 N N . ILE A 1 160 ? 3.588 -4.425 4.375 1.00 86.75 160 ILE A N 1
ATOM 1265 C CA . ILE A 1 160 ? 4.648 -3.809 3.610 1.00 86.75 160 ILE A CA 1
ATOM 1266 C C . ILE A 1 160 ? 4.045 -3.024 2.462 1.00 86.75 160 ILE A C 1
ATOM 1268 O O . ILE A 1 160 ? 3.113 -3.475 1.787 1.00 86.75 160 ILE A O 1
ATOM 1272 N N . LEU A 1 161 ? 4.597 -1.841 2.256 1.00 86.62 161 LEU A N 1
ATOM 1273 C CA . LEU A 1 161 ? 4.329 -1.021 1.101 1.00 86.62 161 LEU A CA 1
ATOM 1274 C C . LEU A 1 161 ? 5.391 -1.284 0.046 1.00 86.62 161 LEU A C 1
ATOM 1276 O O . LEU A 1 161 ? 6.590 -1.184 0.301 1.00 86.62 161 LEU A O 1
ATOM 1280 N N . TYR A 1 162 ? 4.917 -1.568 -1.153 1.00 82.25 162 TYR A N 1
ATOM 1281 C CA . TYR A 1 162 ? 5.712 -1.683 -2.361 1.00 82.25 162 TYR A CA 1
ATOM 1282 C C . TYR A 1 162 ? 5.502 -0.447 -3.220 1.00 82.25 162 TYR A C 1
ATOM 1284 O O . TYR A 1 162 ? 4.345 -0.114 -3.464 1.00 82.25 162 TYR A O 1
ATOM 1292 N N . ARG A 1 163 ? 6.566 0.190 -3.719 1.00 83.31 163 ARG A N 1
ATOM 1293 C CA . ARG A 1 163 ? 6.489 1.317 -4.670 1.00 83.31 163 ARG A CA 1
ATOM 1294 C C . ARG A 1 163 ? 7.443 1.118 -5.851 1.00 83.31 163 ARG A C 1
ATOM 1296 O O . ARG A 1 163 ? 8.479 0.475 -5.665 1.00 83.31 163 ARG A O 1
ATOM 1303 N N . TRP A 1 164 ? 7.093 1.653 -7.022 1.00 81.00 164 TRP A N 1
ATOM 1304 C CA . TRP A 1 164 ? 7.917 1.653 -8.239 1.00 81.00 164 TRP A CA 1
ATOM 1305 C C . TRP A 1 164 ? 7.653 2.850 -9.159 1.00 81.00 164 TRP A C 1
ATOM 1307 O O . TRP A 1 164 ? 6.599 3.508 -9.009 1.00 81.00 164 TRP A O 1
#

Organism: NCBI:txid29409